Protein AF-A0A7U3VRS4-F1 (afdb_monomer_lite)

Radius of gyration: 22.67 Å; chains: 1; bounding box: 33×67×44 Å

pLDDT: mean 70.02, std 21.11, range [40.72, 95.31]

Sequence (92 aa):
MTTPNPSGCRHCGLDERGHMQHWTTEAGWHPWTQPTQQQIKARMRARRNKEPHMTDNQPIPCGESGCLCYGVGEEHADHACGCDCPREEDDQ

Foldseek 3Di:
DDQQDLFFAQAPSHRLVPPAWDADPVPGIDGGDTHDPVSSVVSVVVVVVPPPPCPPPDDDDPDDDDDDDDDDDPVPPPDDRPPPDPPDDDDD

Organism: NCBI:txid659352

Secondary structure (DSSP, 8-state):
-PPPPTTS-TTT---STTTSEEEETTTEEEE--PPPHHHHHHHHHHHHHHS--S-S-PPPPTTSS-------SGGGGS--------------

Structure (mmCIF, N/CA/C/O backbone):
data_AF-A0A7U3VRS4-F1
#
_entry.id   AF-A0A7U3VRS4-F1
#
loop_
_atom_site.group_PDB
_atom_site.id
_atom_site.type_symbol
_atom_site.label_atom_id
_atom_site.label_alt_id
_atom_site.label_comp_id
_atom_site.label_asym_id
_atom_site.label_entity_id
_atom_site.label_seq_id
_atom_site.pdbx_PDB_ins_code
_atom_site.Cartn_x
_atom_site.Cartn_y
_atom_site.Cartn_z
_atom_site.occupancy
_atom_site.B_iso_or_equiv
_atom_site.auth_seq_id
_atom_site.auth_comp_id
_atom_site.auth_asym_id
_atom_site.auth_atom_id
_atom_site.pdbx_PDB_model_num
ATOM 1 N N . MET A 1 1 ? 11.107 1.360 13.268 1.00 44.94 1 MET A N 1
ATOM 2 C CA . MET A 1 1 ? 10.646 0.837 11.961 1.00 44.94 1 MET A CA 1
ATOM 3 C C . MET A 1 1 ? 9.758 1.892 11.322 1.00 44.94 1 MET A C 1
ATOM 5 O O . MET A 1 1 ? 8.699 2.173 11.870 1.00 44.94 1 MET A O 1
ATOM 9 N N . THR A 1 2 ? 10.211 2.515 10.236 1.00 56.91 2 THR A N 1
ATOM 10 C CA . THR A 1 2 ? 9.474 3.559 9.508 1.00 56.91 2 THR A CA 1
ATOM 11 C C . THR A 1 2 ? 8.198 2.974 8.904 1.00 56.91 2 THR A C 1
ATOM 13 O O . THR A 1 2 ? 8.257 1.962 8.208 1.00 56.91 2 THR A O 1
ATOM 16 N N . THR A 1 3 ? 7.037 3.568 9.189 1.00 66.06 3 THR A N 1
ATOM 17 C CA . THR A 1 3 ? 5.771 3.168 8.554 1.00 66.06 3 THR A CA 1
ATOM 18 C C . THR A 1 3 ? 5.875 3.451 7.050 1.00 66.06 3 THR A C 1
ATOM 20 O O . THR A 1 3 ? 6.222 4.580 6.698 1.00 66.06 3 THR A O 1
ATOM 23 N N . PRO A 1 4 ? 5.609 2.474 6.158 1.00 70.38 4 PRO A N 1
ATOM 24 C CA . PRO A 1 4 ? 5.708 2.699 4.718 1.00 70.38 4 PRO A CA 1
ATOM 25 C C . PRO A 1 4 ? 4.773 3.834 4.299 1.00 70.38 4 PRO A C 1
ATOM 27 O O . PRO A 1 4 ? 3.669 3.954 4.845 1.00 70.38 4 PRO A O 1
ATOM 30 N N . ASN A 1 5 ? 5.204 4.649 3.328 1.00 82.94 5 ASN A N 1
ATOM 31 C CA . ASN A 1 5 ? 4.369 5.716 2.784 1.00 82.94 5 ASN A CA 1
ATOM 32 C C . ASN A 1 5 ? 3.019 5.098 2.360 1.00 82.94 5 ASN A C 1
ATOM 34 O O . ASN A 1 5 ? 3.016 4.120 1.602 1.00 82.94 5 ASN A O 1
ATOM 38 N N . PRO A 1 6 ? 1.871 5.611 2.843 1.00 87.38 6 PRO A N 1
ATOM 39 C CA . PRO A 1 6 ? 0.560 5.105 2.454 1.00 87.38 6 PRO A CA 1
ATOM 40 C C . PRO A 1 6 ? 0.404 4.970 0.937 1.00 87.38 6 PRO A C 1
ATOM 42 O O . PRO A 1 6 ? -0.109 3.950 0.471 1.00 87.38 6 PRO A O 1
ATOM 45 N N . SER A 1 7 ? 0.949 5.936 0.196 1.00 89.81 7 SER A N 1
ATOM 46 C CA . SER A 1 7 ? 0.906 6.032 -1.265 1.00 89.81 7 SER A CA 1
ATOM 47 C C . SER A 1 7 ? 2.080 5.345 -1.977 1.00 89.81 7 SER A C 1
ATOM 49 O O . SER A 1 7 ? 2.164 5.396 -3.200 1.00 89.81 7 SER A O 1
ATOM 51 N N . GLY A 1 8 ? 2.985 4.691 -1.243 1.00 92.25 8 GLY A N 1
ATOM 52 C CA . GLY A 1 8 ? 4.108 3.957 -1.824 1.00 92.25 8 GLY A CA 1
ATOM 53 C C . GLY A 1 8 ? 3.663 2.732 -2.628 1.00 92.25 8 GLY A C 1
ATOM 54 O O . GLY A 1 8 ? 2.544 2.240 -2.467 1.00 92.25 8 GLY A O 1
ATOM 55 N N . CYS A 1 9 ? 4.554 2.206 -3.466 1.00 94.88 9 CYS A N 1
ATOM 56 C CA . CYS A 1 9 ? 4.300 1.115 -4.402 1.00 94.88 9 CYS A CA 1
ATOM 57 C C . CYS A 1 9 ? 3.515 -0.046 -3.771 1.00 94.88 9 CYS A C 1
ATOM 59 O O . CYS A 1 9 ? 3.703 -0.421 -2.605 1.00 94.88 9 CYS A O 1
ATOM 61 N N . ARG A 1 10 ? 2.636 -0.649 -4.571 1.00 93.75 10 ARG A N 1
ATOM 62 C CA . ARG A 1 10 ? 1.828 -1.812 -4.203 1.00 93.75 10 ARG A CA 1
ATOM 63 C C . ARG A 1 10 ? 2.658 -2.976 -3.662 1.00 93.75 10 ARG A C 1
ATOM 65 O O . ARG A 1 10 ? 2.185 -3.649 -2.748 1.00 93.75 10 ARG A O 1
ATOM 72 N N . HIS A 1 11 ? 3.836 -3.206 -4.237 1.00 92.31 11 HIS A N 1
ATOM 73 C CA . HIS A 1 11 ? 4.649 -4.398 -3.995 1.00 92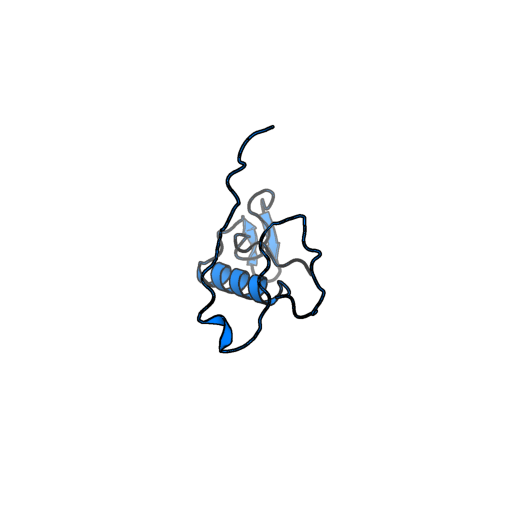.31 11 HIS A CA 1
ATOM 74 C C . HIS A 1 11 ? 5.712 -4.176 -2.916 1.00 92.31 11 HIS A C 1
ATOM 76 O O . HIS A 1 11 ? 5.787 -4.948 -1.971 1.00 92.31 11 HIS A O 1
ATOM 82 N N . CYS A 1 12 ? 6.495 -3.099 -3.011 1.00 90.06 12 CYS A N 1
ATOM 83 C CA . CYS A 1 12 ? 7.611 -2.844 -2.092 1.00 90.06 12 CYS A CA 1
ATOM 84 C C . CYS A 1 12 ? 7.356 -1.702 -1.088 1.00 90.06 12 CYS A C 1
ATOM 86 O O . CYS A 1 12 ? 8.108 -1.546 -0.132 1.00 90.06 12 CYS A O 1
ATOM 88 N N . GLY A 1 13 ? 6.310 -0.888 -1.282 1.00 89.88 13 GLY A N 1
ATOM 89 C CA . GLY A 1 13 ? 5.984 0.241 -0.400 1.00 89.88 13 GLY A CA 1
ATOM 90 C C . GLY A 1 13 ? 6.880 1.480 -0.536 1.00 89.88 13 GLY A C 1
ATOM 91 O O . GLY A 1 13 ? 6.675 2.432 0.215 1.00 89.88 13 GLY A O 1
ATOM 92 N N . LEU A 1 14 ? 7.834 1.494 -1.476 1.00 90.44 14 LEU A N 1
ATOM 93 C CA . LEU A 1 14 ? 8.694 2.651 -1.758 1.00 90.44 14 LEU A CA 1
ATOM 94 C C . LEU A 1 14 ? 7.921 3.769 -2.473 1.00 90.44 14 LEU A C 1
ATOM 96 O O . LEU A 1 14 ? 6.972 3.503 -3.212 1.00 90.44 14 LEU A O 1
ATOM 100 N N . ASP A 1 15 ? 8.328 5.018 -2.252 1.00 90.31 15 ASP A N 1
ATOM 101 C CA . ASP A 1 15 ? 7.728 6.185 -2.910 1.00 90.31 15 ASP A CA 1
ATOM 102 C C . ASP A 1 15 ? 7.887 6.123 -4.435 1.00 90.31 15 ASP A C 1
ATOM 104 O O . ASP A 1 15 ? 8.843 5.535 -4.927 1.00 90.31 15 ASP A O 1
ATOM 108 N N . GLU A 1 16 ? 6.963 6.727 -5.184 1.00 90.19 16 GLU A N 1
ATOM 109 C CA . GLU A 1 16 ? 7.040 6.801 -6.650 1.00 90.19 16 GLU A CA 1
ATOM 110 C C . GLU A 1 16 ? 8.328 7.480 -7.116 1.00 90.19 16 GLU A C 1
ATOM 112 O O . GLU A 1 16 ? 8.991 7.025 -8.057 1.00 90.19 16 GLU A O 1
ATOM 117 N N . ARG A 1 17 ? 8.731 8.542 -6.411 1.00 86.94 17 ARG A N 1
ATOM 118 C CA . ARG A 1 17 ? 9.906 9.323 -6.763 1.00 86.94 17 ARG A CA 1
ATOM 119 C C . ARG A 1 17 ? 11.172 8.548 -6.404 1.00 86.94 17 ARG A C 1
ATOM 121 O O . ARG A 1 17 ? 11.588 8.492 -5.254 1.00 86.94 17 ARG A O 1
ATOM 128 N N . GLY A 1 18 ? 11.804 7.978 -7.426 1.00 85.56 18 GLY A N 1
ATOM 129 C CA . GLY A 1 18 ? 13.046 7.210 -7.292 1.00 85.56 18 GLY A CA 1
ATOM 130 C C . GLY A 1 18 ? 12.856 5.694 -7.221 1.00 85.56 18 GLY A C 1
ATOM 131 O O . GLY A 1 18 ? 13.848 4.982 -7.121 1.00 85.56 18 GLY A O 1
ATOM 132 N N . HIS A 1 19 ? 11.623 5.182 -7.332 1.00 90.50 19 HIS A N 1
ATOM 133 C CA . HIS A 1 19 ? 11.367 3.737 -7.361 1.00 90.50 19 HIS A CA 1
ATOM 134 C C . HIS A 1 19 ? 11.986 3.053 -8.580 1.00 90.50 19 HIS A C 1
ATOM 136 O O . HIS A 1 19 ? 12.495 1.941 -8.470 1.00 90.50 19 HIS A O 1
ATOM 142 N N . MET A 1 20 ? 11.897 3.697 -9.752 1.00 89.06 20 MET A N 1
ATOM 143 C CA . MET A 1 20 ? 12.296 3.123 -11.041 1.00 89.06 20 MET A CA 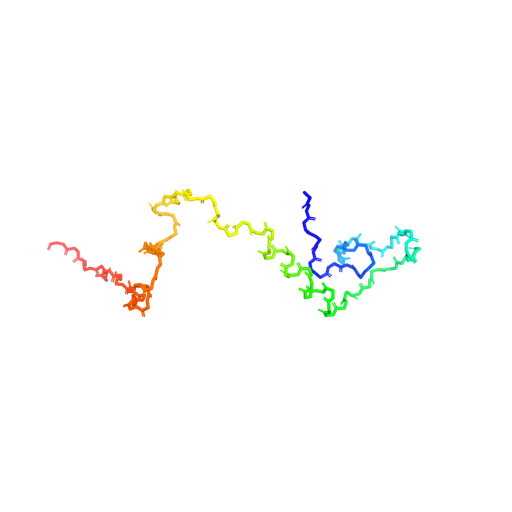1
ATOM 144 C C . MET A 1 20 ? 11.768 1.681 -11.181 1.00 89.06 20 MET A C 1
ATOM 146 O O . MET A 1 20 ? 1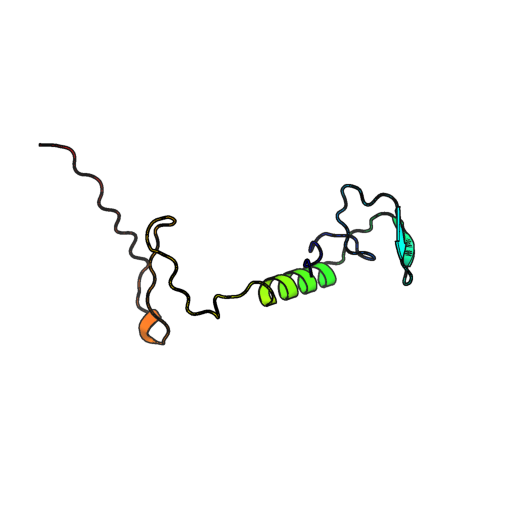0.554 1.477 -11.271 1.00 89.06 20 MET A O 1
ATOM 150 N N . GLN A 1 21 ? 12.653 0.685 -11.118 1.00 90.94 21 GLN A N 1
ATOM 151 C CA . GLN A 1 21 ? 12.316 -0.731 -11.038 1.00 90.94 21 GLN A CA 1
ATOM 152 C C . GLN A 1 21 ? 13.008 -1.353 -9.831 1.00 90.94 21 GLN A C 1
ATOM 154 O O . GLN A 1 21 ? 14.198 -1.127 -9.611 1.00 90.94 21 GLN A O 1
ATOM 159 N N . HIS A 1 22 ? 12.273 -2.172 -9.084 1.00 92.31 22 HIS A N 1
ATOM 160 C CA . HIS A 1 22 ? 12.807 -2.868 -7.923 1.00 92.31 22 HIS A CA 1
ATOM 161 C C . HIS A 1 22 ? 12.463 -4.352 -7.987 1.00 92.31 22 HIS A C 1
ATOM 163 O O . HIS A 1 22 ? 11.446 -4.751 -8.556 1.00 92.31 22 HIS A O 1
ATOM 169 N N . TRP A 1 23 ? 13.317 -5.176 -7.388 1.00 93.12 23 TRP A N 1
ATOM 170 C CA . TRP A 1 23 ? 13.059 -6.600 -7.230 1.00 93.12 23 TRP A CA 1
ATOM 171 C C . TRP A 1 23 ? 12.512 -6.896 -5.831 1.00 93.12 23 TRP A C 1
ATOM 173 O O . TRP A 1 23 ? 12.999 -6.355 -4.839 1.00 93.12 23 TRP A O 1
ATOM 183 N N . THR A 1 24 ? 11.498 -7.754 -5.738 1.00 91.94 24 THR A N 1
ATOM 184 C CA . THR A 1 24 ? 11.014 -8.327 -4.468 1.00 91.94 24 THR A CA 1
ATOM 185 C C . THR A 1 24 ? 10.803 -9.825 -4.636 1.00 91.94 24 THR A C 1
ATOM 187 O O . THR A 1 24 ? 10.536 -10.287 -5.743 1.00 91.94 24 THR A O 1
ATOM 190 N N . THR A 1 25 ? 10.873 -10.585 -3.544 1.00 92.94 25 THR A N 1
ATOM 191 C CA . THR A 1 25 ? 10.631 -12.037 -3.555 1.00 92.94 25 THR A CA 1
ATOM 192 C C . THR A 1 25 ? 9.219 -12.399 -4.016 1.00 92.94 25 THR A C 1
ATOM 194 O O . 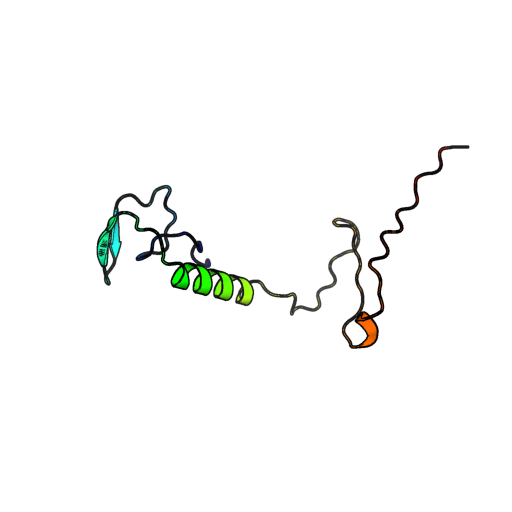THR A 1 25 ? 9.039 -13.413 -4.679 1.00 92.94 25 THR A O 1
ATOM 197 N N . GLU A 1 26 ? 8.224 -11.573 -3.690 1.00 88.81 26 GLU A N 1
ATOM 198 C CA . GLU A 1 26 ? 6.811 -11.857 -3.969 1.00 88.81 26 GLU A CA 1
ATOM 199 C C . GLU A 1 26 ? 6.374 -11.459 -5.387 1.00 88.81 26 GLU A C 1
ATOM 201 O O . GLU A 1 26 ? 5.519 -12.122 -5.968 1.00 88.81 26 GLU A O 1
ATOM 206 N N . ALA A 1 27 ? 6.937 -10.383 -5.952 1.00 89.50 27 ALA A N 1
ATOM 207 C CA . ALA A 1 27 ? 6.509 -9.833 -7.246 1.00 89.50 27 ALA A CA 1
ATOM 208 C C . ALA A 1 27 ? 7.595 -9.858 -8.336 1.00 89.50 27 ALA A C 1
ATOM 210 O O . ALA A 1 27 ? 7.329 -9.475 -9.473 1.00 89.50 27 ALA A O 1
ATOM 211 N N . GLY A 1 28 ? 8.819 -10.284 -8.011 1.00 94.62 28 GLY A N 1
ATOM 212 C CA . GLY A 1 28 ? 9.960 -10.210 -8.920 1.00 94.62 28 GLY A CA 1
ATOM 213 C C . GLY A 1 28 ? 10.340 -8.767 -9.265 1.00 94.62 28 GLY A C 1
ATOM 214 O O . GLY A 1 28 ? 10.122 -7.847 -8.466 1.00 94.62 28 GLY A O 1
ATOM 215 N N . TRP A 1 29 ? 10.926 -8.579 -10.452 1.00 94.50 29 TRP A N 1
ATOM 216 C CA . TRP A 1 29 ? 11.208 -7.260 -11.023 1.00 94.50 29 TRP A CA 1
ATOM 217 C C . TRP A 1 29 ? 9.904 -6.566 -11.402 1.00 94.50 29 TRP A C 1
ATOM 219 O O . TRP A 1 29 ? 9.166 -7.061 -12.250 1.00 94.50 29 TRP A O 1
ATOM 229 N N . HIS A 1 30 ? 9.636 -5.414 -10.794 1.00 94.50 30 HIS A N 1
ATOM 230 C CA . HIS A 1 30 ? 8.433 -4.642 -11.077 1.00 94.50 30 HIS A CA 1
ATOM 231 C C . HIS A 1 30 ? 8.725 -3.137 -11.150 1.00 94.50 30 HIS A C 1
ATOM 233 O O . HIS A 1 30 ? 9.571 -2.624 -10.404 1.00 94.50 30 HIS A O 1
ATOM 239 N N . PRO A 1 31 ? 8.011 -2.408 -12.026 1.00 93.25 31 PRO A N 1
ATOM 240 C CA . PRO A 1 31 ? 7.979 -0.955 -11.988 1.00 93.25 31 PRO A CA 1
ATOM 241 C C . PRO A 1 31 ? 7.126 -0.473 -10.811 1.00 93.25 31 PRO A C 1
ATOM 243 O O . PRO A 1 31 ? 6.391 -1.245 -10.183 1.00 93.25 31 PRO A O 1
ATOM 246 N N . TRP A 1 32 ? 7.187 0.827 -10.527 1.00 94.44 32 TRP A N 1
ATOM 247 C CA . TRP A 1 32 ? 6.272 1.412 -9.555 1.00 94.44 32 TRP A CA 1
ATOM 248 C C . TRP A 1 32 ? 4.826 1.151 -9.978 1.00 94.44 32 TRP A C 1
ATOM 250 O O . TRP A 1 32 ? 4.438 1.395 -11.118 1.00 94.44 32 TRP A O 1
ATOM 260 N N . THR A 1 33 ? 4.038 0.628 -9.046 1.00 94.19 33 THR A N 1
ATOM 261 C CA . THR A 1 33 ? 2.625 0.330 -9.266 1.00 94.19 33 THR A CA 1
ATOM 262 C C . THR A 1 33 ? 1.822 0.991 -8.164 1.00 94.19 33 THR A C 1
ATOM 264 O O . THR A 1 33 ? 2.106 0.772 -6.981 1.00 94.19 33 THR A O 1
ATOM 267 N N . GLN A 1 34 ? 0.807 1.766 -8.545 1.00 94.12 34 GLN A N 1
ATOM 268 C CA . GLN A 1 34 ? -0.055 2.464 -7.597 1.00 94.12 34 GLN A CA 1
ATOM 269 C C . GLN A 1 34 ? -0.663 1.472 -6.583 1.00 94.12 34 GLN A C 1
ATOM 271 O O . GLN A 1 34 ? -1.185 0.420 -6.978 1.00 94.12 34 GLN A O 1
ATOM 276 N N . PRO A 1 35 ? -0.593 1.760 -5.270 1.00 95.31 35 PRO A N 1
ATOM 277 C CA . PRO A 1 35 ? -1.211 0.910 -4.263 1.00 95.31 35 PRO A CA 1
ATOM 278 C C . PRO A 1 35 ? -2.735 0.934 -4.378 1.00 95.31 35 PRO A C 1
ATOM 280 O O . PRO A 1 35 ? -3.345 1.923 -4.776 1.00 95.31 35 PRO A O 1
ATOM 283 N N . THR A 1 36 ? -3.373 -0.162 -3.978 1.00 94.56 36 THR A N 1
ATOM 284 C CA . THR A 1 36 ? -4.840 -0.215 -3.942 1.00 94.56 36 THR A CA 1
ATOM 285 C C . THR A 1 36 ? -5.399 0.646 -2.807 1.00 94.56 36 THR A C 1
ATOM 287 O O . THR A 1 36 ? -4.772 0.797 -1.756 1.00 94.56 36 THR A O 1
ATOM 290 N N . GLN A 1 37 ? -6.642 1.117 -2.951 1.00 94.56 37 GLN A N 1
ATOM 291 C CA . GLN A 1 37 ? -7.349 1.852 -1.891 1.00 94.56 37 GLN A CA 1
ATOM 292 C C . GLN A 1 37 ? -7.401 1.076 -0.565 1.00 94.56 37 GLN A C 1
ATOM 294 O O . GLN A 1 37 ? -7.315 1.668 0.511 1.00 94.56 37 GLN A O 1
ATOM 299 N N . GLN A 1 38 ? -7.507 -0.255 -0.627 1.00 93.88 38 GLN A N 1
ATOM 300 C CA . GLN A 1 38 ? -7.489 -1.116 0.558 1.00 93.88 38 GLN A CA 1
ATOM 301 C C . GLN A 1 38 ? -6.119 -1.100 1.251 1.00 93.88 38 GLN A C 1
ATOM 303 O O . GLN A 1 38 ? -6.059 -0.958 2.473 1.00 93.88 38 GLN A O 1
ATOM 308 N N . GLN A 1 39 ? -5.024 -1.175 0.487 1.00 92.88 39 GLN A N 1
ATOM 309 C CA . GLN A 1 39 ? -3.664 -1.074 1.025 1.00 92.88 39 GLN A CA 1
ATOM 310 C C . GLN A 1 39 ? -3.388 0.311 1.616 1.00 92.88 39 GLN A C 1
ATOM 312 O O . GLN A 1 39 ? -2.875 0.397 2.730 1.00 92.88 39 GLN A O 1
ATOM 317 N N . ILE A 1 40 ? -3.785 1.387 0.928 1.00 94.25 40 ILE A N 1
ATOM 318 C CA . ILE A 1 40 ? -3.662 2.759 1.444 1.00 94.25 40 ILE A CA 1
ATOM 319 C C . ILE A 1 40 ? -4.423 2.885 2.771 1.00 94.25 40 ILE A C 1
ATOM 321 O O . ILE A 1 40 ? -3.864 3.336 3.771 1.00 94.25 40 ILE A O 1
ATOM 325 N N . LYS A 1 41 ? -5.678 2.417 2.819 1.00 93.31 41 LYS A N 1
ATOM 326 C CA . LYS A 1 41 ? -6.512 2.443 4.030 1.00 93.31 41 LYS A CA 1
ATOM 327 C C . LYS A 1 41 ? -5.865 1.680 5.186 1.00 93.31 41 LYS A C 1
ATOM 329 O O . LYS A 1 41 ? -5.855 2.181 6.311 1.00 93.31 41 LYS A O 1
ATOM 334 N N . ALA A 1 42 ? -5.317 0.494 4.929 1.00 91.50 42 ALA A N 1
ATOM 335 C CA . ALA A 1 42 ? -4.629 -0.302 5.941 1.00 91.50 42 ALA A CA 1
ATOM 336 C C . ALA A 1 42 ? -3.370 0.407 6.468 1.00 91.50 42 ALA A C 1
ATOM 338 O O . ALA A 1 42 ? -3.181 0.495 7.681 1.00 91.50 42 ALA A O 1
ATOM 339 N N . ARG A 1 43 ? -2.557 0.990 5.579 1.00 92.12 43 ARG A N 1
ATOM 340 C CA . ARG A 1 43 ? -1.347 1.747 5.944 1.00 92.12 43 ARG A CA 1
ATOM 341 C C . ARG A 1 43 ? -1.675 3.001 6.755 1.00 92.12 43 ARG A C 1
ATOM 343 O O . ARG A 1 43 ? -1.035 3.242 7.772 1.00 92.12 43 ARG A O 1
ATOM 350 N N . MET A 1 44 ? -2.710 3.753 6.377 1.00 91.19 44 MET A N 1
ATOM 351 C CA . MET A 1 44 ? -3.178 4.920 7.138 1.00 91.19 44 MET A CA 1
ATOM 352 C C . MET A 1 44 ? -3.661 4.546 8.542 1.00 91.19 44 MET A C 1
ATOM 354 O O . MET A 1 44 ? -3.342 5.234 9.511 1.00 91.19 44 MET A O 1
ATOM 358 N N . ARG A 1 45 ? -4.396 3.433 8.674 1.00 89.19 45 ARG A N 1
ATOM 359 C CA . ARG A 1 45 ? -4.811 2.903 9.983 1.00 89.19 45 ARG A CA 1
ATOM 360 C C . ARG A 1 45 ? -3.612 2.482 10.828 1.00 89.19 45 ARG A C 1
ATOM 362 O O . ARG A 1 45 ? -3.545 2.842 11.997 1.00 89.19 45 ARG A O 1
ATOM 369 N N . ALA A 1 46 ? -2.658 1.767 10.233 1.00 87.25 46 ALA A N 1
ATOM 370 C CA . ALA A 1 46 ? -1.437 1.349 10.913 1.00 87.25 46 ALA A CA 1
ATOM 371 C C . ALA A 1 46 ? -0.587 2.546 11.358 1.00 87.25 46 ALA A C 1
ATOM 373 O O . ALA A 1 46 ? -0.062 2.526 12.466 1.00 87.25 46 ALA A O 1
ATOM 374 N N . ARG A 1 47 ? -0.498 3.601 10.533 1.00 85.38 47 ARG A N 1
ATOM 375 C CA . ARG A 1 47 ? 0.133 4.869 10.911 1.00 85.38 47 ARG A CA 1
ATOM 376 C C . ARG A 1 47 ? -0.561 5.463 12.129 1.00 85.38 47 ARG A C 1
ATOM 378 O O . ARG A 1 47 ? 0.103 5.658 13.130 1.00 85.38 47 ARG A O 1
ATOM 385 N N . ARG A 1 48 ? -1.886 5.649 12.093 1.00 82.94 48 ARG A N 1
ATOM 386 C CA . ARG A 1 48 ? -2.656 6.192 13.227 1.00 82.94 48 ARG A CA 1
ATOM 387 C C . ARG A 1 48 ? -2.463 5.398 14.524 1.00 82.94 48 ARG A C 1
ATOM 389 O O . ARG A 1 48 ? -2.425 5.998 15.581 1.00 82.94 48 ARG A O 1
ATOM 396 N N . ASN A 1 49 ? -2.343 4.074 14.442 1.00 77.75 49 ASN A N 1
ATOM 397 C CA . ASN A 1 49 ? -2.114 3.225 15.615 1.00 77.75 49 ASN A CA 1
ATOM 398 C C . ASN A 1 49 ? -0.652 3.231 16.106 1.00 77.75 49 ASN A C 1
ATOM 400 O O . ASN A 1 49 ? -0.371 2.740 17.194 1.00 77.75 49 ASN A O 1
ATOM 404 N N . LYS A 1 50 ? 0.286 3.701 15.275 1.00 69.69 50 LYS A N 1
ATOM 405 C CA . LYS A 1 50 ? 1.709 3.860 15.606 1.00 69.69 50 LYS A CA 1
ATOM 406 C C . LYS A 1 50 ? 2.065 5.271 16.040 1.00 69.69 50 LYS A C 1
ATOM 408 O O . LYS A 1 50 ? 3.054 5.414 16.749 1.00 69.69 50 LYS A O 1
ATOM 413 N N . GLU A 1 51 ? 1.314 6.282 15.600 1.00 62.38 51 GLU A N 1
ATOM 414 C CA . GLU A 1 51 ? 1.345 7.583 16.253 1.00 62.38 51 GLU A CA 1
ATOM 415 C C . GLU A 1 51 ? 1.002 7.295 17.716 1.00 62.38 51 GLU A C 1
ATOM 417 O O . GLU A 1 51 ? -0.079 6.750 17.976 1.00 62.38 51 GLU A O 1
ATOM 422 N N . PRO A 1 52 ? 1.909 7.560 18.668 1.00 53.00 52 PRO A N 1
ATOM 423 C CA . PRO A 1 52 ? 1.497 7.587 20.047 1.00 53.00 52 PRO A CA 1
ATOM 424 C C . PRO A 1 52 ? 0.443 8.691 20.113 1.00 53.00 52 PRO A C 1
ATOM 426 O O . PRO A 1 52 ? 0.762 9.875 20.171 1.00 53.00 52 PRO A O 1
ATOM 429 N N . HIS A 1 53 ? -0.840 8.313 20.103 1.00 51.94 53 HIS A N 1
ATOM 430 C CA . HIS A 1 53 ? -1.768 9.055 20.938 1.00 51.94 53 HIS A CA 1
ATOM 431 C C . HIS A 1 53 ? -1.058 9.116 22.282 1.00 51.94 53 HIS A C 1
ATOM 433 O O . HIS A 1 53 ? -0.542 8.090 22.723 1.00 51.94 53 HIS A O 1
ATOM 439 N N . MET A 1 54 ? -0.891 10.319 22.807 1.00 53.47 54 MET A N 1
ATOM 440 C CA . MET A 1 54 ? -0.141 10.612 24.017 1.00 53.47 54 MET A CA 1
ATOM 441 C C . MET A 1 54 ? -0.618 9.692 25.156 1.00 53.47 54 MET A C 1
ATOM 443 O O . MET A 1 54 ? -1.539 10.021 25.888 1.00 53.47 54 MET A O 1
ATOM 447 N N . THR A 1 55 ? -0.045 8.489 25.245 1.00 53.19 55 THR A N 1
ATOM 448 C CA . THR A 1 55 ? -0.225 7.525 26.339 1.00 53.19 55 THR A CA 1
ATOM 449 C C . THR A 1 55 ? 0.830 7.716 27.401 1.00 53.19 55 THR A C 1
ATOM 451 O O . THR A 1 55 ? 0.727 7.125 28.470 1.00 53.19 55 THR A O 1
ATOM 454 N N . ASP A 1 56 ? 1.852 8.515 27.111 1.00 48.03 56 ASP A N 1
ATOM 455 C CA . ASP A 1 56 ? 2.641 9.112 28.164 1.00 48.03 56 ASP A CA 1
ATOM 456 C C . ASP A 1 56 ? 1.927 10.407 28.546 1.00 48.03 56 ASP A C 1
ATOM 458 O O . ASP A 1 56 ? 1.772 11.310 27.721 1.00 48.03 56 ASP A O 1
ATOM 462 N N . ASN A 1 57 ? 1.417 10.449 29.774 1.00 53.50 57 ASN A N 1
ATOM 463 C CA . ASN A 1 57 ? 0.883 11.637 30.431 1.00 53.50 57 ASN A CA 1
ATOM 464 C C . ASN A 1 57 ? 2.028 12.635 30.689 1.00 53.50 57 ASN A C 1
ATOM 466 O O . ASN A 1 57 ? 2.330 12.978 31.831 1.00 53.50 57 ASN A O 1
ATOM 470 N N . GLN A 1 58 ? 2.723 13.044 29.629 1.00 49.97 58 GLN A N 1
ATOM 471 C CA . GLN A 1 58 ? 3.731 14.078 29.695 1.00 49.97 58 GLN A CA 1
ATOM 472 C C . GLN A 1 58 ? 3.038 15.416 29.418 1.00 49.97 58 GLN A C 1
ATOM 474 O O . GLN A 1 58 ? 2.473 15.598 28.335 1.00 49.97 58 GLN A O 1
ATOM 479 N N . PRO A 1 59 ? 3.044 16.358 30.376 1.00 52.28 59 PRO A N 1
ATOM 480 C CA . PRO A 1 59 ? 2.491 17.682 30.148 1.00 52.28 59 PRO A CA 1
ATOM 481 C C . PRO A 1 59 ? 3.287 18.370 29.035 1.00 52.28 59 PRO A C 1
ATOM 483 O O . PRO A 1 59 ? 4.487 18.611 29.173 1.00 52.28 59 PRO A O 1
ATOM 486 N N . ILE A 1 60 ? 2.617 18.689 27.925 1.00 52.22 60 ILE A N 1
ATOM 487 C CA . ILE A 1 60 ? 3.157 19.618 26.929 1.00 52.22 60 ILE A CA 1
ATOM 488 C C . ILE A 1 60 ? 3.231 20.998 27.601 1.00 52.22 60 ILE A C 1
ATOM 490 O O . ILE A 1 60 ? 2.225 21.435 28.169 1.00 52.22 60 ILE A O 1
ATOM 494 N N . PRO A 1 61 ? 4.380 21.698 27.565 1.00 45.59 61 PRO A N 1
ATOM 495 C CA . PRO A 1 61 ? 4.470 23.041 28.117 1.00 45.59 61 PRO A CA 1
ATOM 496 C C . PRO A 1 61 ? 3.527 23.986 27.363 1.00 45.59 61 PRO A C 1
ATOM 498 O O . PRO A 1 61 ? 3.545 24.084 26.135 1.00 45.59 61 PRO A O 1
ATOM 501 N N . CYS A 1 62 ? 2.687 24.686 28.119 1.00 44.00 62 CYS A N 1
ATOM 502 C CA . CYS A 1 62 ? 1.837 25.751 27.615 1.00 44.00 62 CYS A CA 1
ATOM 503 C C . CYS A 1 62 ? 2.706 26.914 27.105 1.00 44.00 62 CYS A C 1
ATOM 505 O O . CYS A 1 62 ? 3.468 27.496 27.872 1.00 44.00 62 CYS A O 1
ATOM 507 N N . GLY A 1 63 ? 2.605 27.256 25.813 1.00 46.97 63 GLY A N 1
ATOM 508 C CA . GLY A 1 63 ? 3.238 28.475 25.287 1.00 46.97 63 GLY A CA 1
ATOM 509 C C . GLY A 1 63 ? 3.599 28.512 23.800 1.00 46.97 63 GLY A C 1
ATOM 510 O O . GLY A 1 63 ? 3.611 29.601 23.243 1.00 46.97 63 GLY A O 1
ATOM 511 N N . GLU A 1 64 ? 3.849 27.383 23.126 1.00 47.44 64 GLU A N 1
ATOM 512 C CA . GLU A 1 64 ? 4.272 27.412 21.701 1.00 47.44 64 GLU A CA 1
ATOM 513 C C . GLU A 1 64 ? 3.179 27.040 20.688 1.00 47.44 64 GLU A C 1
ATOM 515 O O . GLU A 1 64 ? 3.325 27.271 19.490 1.00 47.44 64 GLU A O 1
ATOM 520 N N . SER A 1 65 ? 2.032 26.548 21.146 1.00 51.19 65 SER A N 1
ATOM 521 C CA . SER A 1 65 ? 0.853 26.370 20.295 1.00 51.19 65 SER A CA 1
ATOM 522 C C . SER A 1 65 ? -0.398 26.537 21.149 1.00 51.19 65 SER A C 1
ATOM 524 O O . SER A 1 65 ? -0.796 25.624 21.871 1.00 51.19 65 SER A O 1
ATOM 526 N N . GLY A 1 66 ? -0.950 27.751 21.135 1.00 49.56 66 GLY A N 1
ATOM 527 C CA . GLY A 1 66 ? -1.996 28.220 22.040 1.00 49.56 66 GLY A CA 1
ATOM 528 C C . GLY A 1 66 ? -3.339 27.507 21.908 1.00 49.56 66 GLY A C 1
ATOM 529 O O . GLY A 1 66 ? -4.235 28.017 21.249 1.00 49.56 66 GLY A O 1
ATOM 530 N N . CYS A 1 67 ? -3.495 26.376 22.596 1.00 46.16 67 CYS A N 1
ATOM 531 C CA . CYS A 1 67 ? -4.775 25.812 23.028 1.00 46.16 67 CYS A CA 1
ATOM 532 C C . CYS A 1 67 ? -4.527 24.891 24.235 1.00 46.16 67 CYS A C 1
ATOM 534 O O . CYS A 1 67 ? -3.784 23.918 24.124 1.00 46.16 67 CYS A O 1
ATOM 536 N N . LEU A 1 68 ? -5.149 25.179 25.383 1.00 47.59 68 LEU A N 1
ATOM 537 C CA . LEU A 1 68 ? -5.120 24.319 26.571 1.00 47.59 68 LEU A CA 1
ATOM 538 C C . LEU A 1 68 ? -6.496 23.676 26.752 1.00 47.59 68 LEU A C 1
ATOM 540 O O . LEU A 1 68 ? -7.464 24.362 27.059 1.00 47.59 68 LEU A O 1
ATOM 544 N N . CYS A 1 69 ? -6.579 22.357 26.588 1.00 45.91 69 CYS A N 1
ATOM 545 C CA . CYS A 1 69 ? -7.702 21.556 27.070 1.00 45.91 69 CYS A CA 1
ATOM 546 C C . CYS A 1 69 ? -7.207 20.703 28.237 1.00 45.91 69 CYS A C 1
ATOM 548 O O . CYS A 1 69 ? -6.309 19.881 28.063 1.00 45.91 69 CYS A O 1
ATOM 550 N N . TYR A 1 70 ? -7.800 20.889 29.414 1.00 47.22 70 TYR A N 1
ATOM 551 C CA . TYR A 1 70 ? -7.578 20.041 30.580 1.00 47.22 70 TYR A CA 1
ATOM 552 C C . TYR A 1 70 ? -8.881 19.306 30.895 1.00 47.22 70 TYR A C 1
ATOM 554 O O . TYR A 1 70 ? -9.847 19.927 31.317 1.00 47.22 70 TYR A O 1
ATOM 562 N N . GLY A 1 71 ? -8.917 17.992 30.676 1.00 46.16 71 GLY A N 1
ATOM 563 C CA . GLY A 1 71 ? -9.994 17.136 31.177 1.00 46.16 71 GLY A CA 1
ATOM 564 C C . GLY A 1 71 ? -10.107 15.811 30.425 1.00 46.16 71 GLY A C 1
ATOM 565 O O . GLY A 1 71 ? -10.177 15.799 29.200 1.00 46.16 71 GLY A O 1
ATOM 566 N N . VAL A 1 72 ? -10.149 14.699 31.162 1.00 40.72 72 VAL A N 1
ATOM 567 C CA . VAL A 1 72 ? -10.519 13.363 30.666 1.00 40.72 72 VAL A CA 1
ATOM 568 C C . VAL A 1 72 ? -11.709 12.878 31.490 1.00 40.72 72 VAL A C 1
ATOM 570 O O . VAL A 1 72 ? -11.563 12.659 32.688 1.00 40.72 72 VAL A O 1
ATOM 573 N N . GLY A 1 73 ? -12.876 12.719 30.859 1.00 48.78 73 GLY A N 1
ATOM 574 C CA . GLY A 1 73 ? -14.102 12.264 31.523 1.00 48.78 73 GLY A CA 1
ATOM 575 C C . GLY A 1 73 ? -15.387 12.806 30.889 1.00 48.78 73 GLY A C 1
ATOM 576 O O . GLY A 1 73 ? -15.346 13.609 29.958 1.00 48.78 73 GLY A O 1
ATOM 577 N N . GLU A 1 74 ? -16.533 12.355 31.409 1.00 46.12 74 GLU A N 1
ATOM 578 C CA . GLU A 1 74 ? -17.899 12.679 30.944 1.00 46.12 74 GLU A CA 1
ATOM 579 C C . GLU A 1 74 ? -18.273 14.171 31.123 1.00 46.12 74 GLU A C 1
ATOM 581 O O . GLU A 1 74 ? -19.254 14.647 30.563 1.00 46.12 74 GLU A O 1
ATOM 586 N N . GLU A 1 75 ? -17.436 14.938 31.824 1.00 49.28 75 GLU A N 1
ATOM 587 C CA . GLU A 1 75 ? -17.526 16.395 32.001 1.00 49.28 75 GLU A CA 1
ATOM 588 C C . GLU A 1 75 ? -17.018 17.222 30.800 1.00 49.28 75 GLU A C 1
ATOM 590 O O . GLU A 1 75 ? -17.185 18.438 30.773 1.00 49.28 75 GLU A O 1
ATOM 595 N N . HIS A 1 76 ? -16.447 16.595 29.763 1.00 51.44 76 HIS A N 1
ATOM 596 C CA . HIS A 1 76 ? -15.959 17.312 28.572 1.00 51.44 76 HIS A CA 1
ATOM 597 C C . HIS A 1 76 ? -17.051 17.606 27.520 1.00 51.44 76 HIS A C 1
ATOM 599 O O . HIS A 1 76 ? -16.761 18.182 26.474 1.00 51.44 76 HIS A O 1
ATOM 605 N N . ALA A 1 77 ? -18.304 17.206 27.755 1.00 47.78 77 ALA A N 1
ATOM 606 C CA . ALA A 1 77 ? -19.399 17.438 26.809 1.00 47.78 77 ALA A CA 1
ATOM 607 C C . ALA A 1 77 ? -19.881 18.906 26.765 1.00 47.78 77 ALA A C 1
ATOM 609 O O . ALA A 1 77 ? -20.518 19.294 25.788 1.00 47.78 77 ALA A O 1
ATOM 610 N N . ASP A 1 78 ? -19.539 19.717 27.776 1.00 47.97 78 ASP A N 1
ATOM 611 C CA . ASP A 1 78 ? -20.043 21.092 27.954 1.00 47.97 78 ASP A CA 1
ATOM 612 C C . ASP A 1 78 ? -18.971 22.192 27.804 1.00 47.97 78 ASP A C 1
ATOM 614 O O . ASP A 1 78 ? -19.249 23.378 27.977 1.00 47.97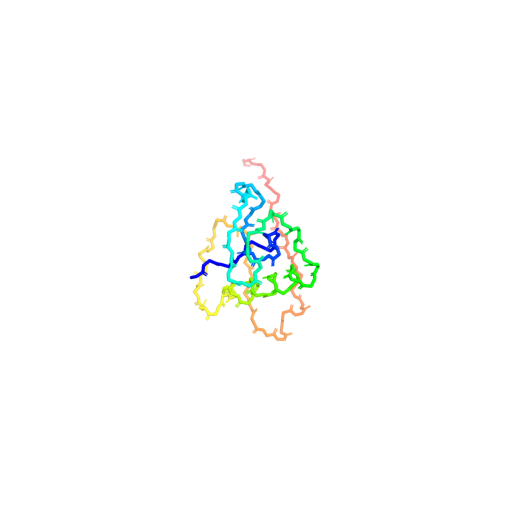 78 ASP A O 1
ATOM 618 N N . HIS A 1 79 ? -17.730 21.845 27.445 1.00 47.22 79 HIS A N 1
ATOM 619 C CA . HIS A 1 79 ? -16.705 22.851 27.167 1.00 47.22 79 HIS A CA 1
ATOM 620 C C . HIS A 1 79 ? -16.810 23.324 25.716 1.00 47.22 79 HIS A C 1
ATOM 622 O O . HIS A 1 79 ? -16.258 22.734 24.786 1.00 47.22 79 HIS A O 1
ATOM 628 N N . ALA A 1 80 ? -17.517 24.438 25.526 1.00 43.69 80 ALA A N 1
ATOM 629 C CA . ALA A 1 80 ? -17.354 25.254 24.336 1.00 43.69 80 ALA A CA 1
ATOM 630 C C . ALA A 1 80 ? -15.862 25.584 24.167 1.00 43.69 80 ALA A C 1
ATOM 632 O O . ALA A 1 80 ? -15.197 26.002 25.116 1.00 43.69 80 ALA A O 1
ATOM 633 N N . CYS A 1 81 ? -15.335 25.404 22.957 1.00 46.50 81 CYS A N 1
ATOM 634 C CA . CYS A 1 81 ? -14.027 25.926 22.585 1.00 46.50 81 CYS A CA 1
ATOM 635 C C . CYS A 1 81 ? -14.093 27.461 22.674 1.00 46.50 81 CYS A C 1
ATOM 637 O O . CYS A 1 81 ? -14.506 28.135 21.731 1.00 46.50 81 CYS A O 1
ATOM 639 N N . GLY A 1 82 ? -13.791 28.004 23.852 1.00 44.72 82 GLY A N 1
ATOM 640 C CA . GLY A 1 82 ? -13.759 29.432 24.115 1.00 44.72 82 GLY A CA 1
ATOM 641 C C . GLY A 1 82 ? -12.489 30.022 23.530 1.00 44.72 82 GLY A C 1
ATOM 642 O O . GLY A 1 82 ? -11.506 30.208 24.241 1.00 44.72 82 GLY A O 1
ATOM 643 N N . CYS A 1 83 ? -12.491 30.312 22.231 1.00 45.47 83 CYS A N 1
ATOM 644 C CA . CYS A 1 83 ? -11.583 31.318 21.694 1.00 45.47 83 CYS A CA 1
ATOM 645 C C . CYS A 1 83 ? -12.022 32.688 22.230 1.00 45.47 83 CYS A C 1
ATOM 647 O O . CYS A 1 83 ? -12.711 33.428 21.535 1.00 45.47 83 CYS A O 1
ATOM 649 N N . ASP A 1 84 ? -11.638 33.008 23.464 1.00 45.16 84 ASP A N 1
ATOM 650 C CA . ASP A 1 84 ? -11.673 34.371 23.992 1.00 45.16 84 ASP A CA 1
ATOM 651 C C . ASP A 1 84 ? -10.256 34.941 23.866 1.00 45.16 84 ASP A C 1
ATOM 653 O O . ASP A 1 84 ? -9.421 34.862 24.765 1.00 45.16 84 ASP A O 1
ATOM 657 N N . CYS A 1 85 ? -9.927 35.399 22.659 1.00 42.56 85 CYS A N 1
ATOM 658 C CA . CYS A 1 85 ? -8.764 36.253 22.472 1.00 42.56 85 CYS A CA 1
ATOM 659 C C . CYS A 1 85 ? -9.153 37.637 23.007 1.00 42.56 85 CYS A C 1
ATOM 661 O O . CYS A 1 85 ? -10.087 38.220 22.446 1.00 42.56 85 CYS A O 1
ATOM 663 N N . PRO A 1 86 ? -8.472 38.209 24.019 1.00 45.25 86 PRO A N 1
ATOM 664 C CA . PRO A 1 86 ? -8.655 39.620 24.304 1.00 45.25 86 PRO A CA 1
ATOM 665 C C . PRO A 1 86 ? -8.209 40.393 23.060 1.00 45.25 86 PRO A C 1
ATOM 667 O O . PRO A 1 86 ? -7.050 40.340 22.652 1.00 45.25 86 PRO A O 1
ATOM 670 N N . ARG A 1 87 ? -9.165 41.057 22.408 1.00 43.41 87 ARG A N 1
ATOM 671 C CA . ARG A 1 87 ? -8.898 42.075 21.396 1.00 43.41 87 ARG A CA 1
ATOM 672 C C . ARG A 1 87 ? -8.088 43.159 22.101 1.00 43.41 87 ARG A C 1
ATOM 674 O O . ARG A 1 87 ? -8.608 43.785 23.013 1.00 43.41 87 ARG A O 1
ATOM 681 N N . GLU A 1 88 ? -6.827 43.308 21.712 1.00 52.12 88 GLU A N 1
ATOM 682 C CA . GLU A 1 88 ? -5.915 44.330 22.225 1.00 52.12 88 GLU A CA 1
ATOM 683 C C . GLU A 1 88 ? -6.622 45.695 22.216 1.00 52.12 88 GLU A C 1
ATOM 685 O O . GLU A 1 88 ? -7.002 46.198 21.156 1.00 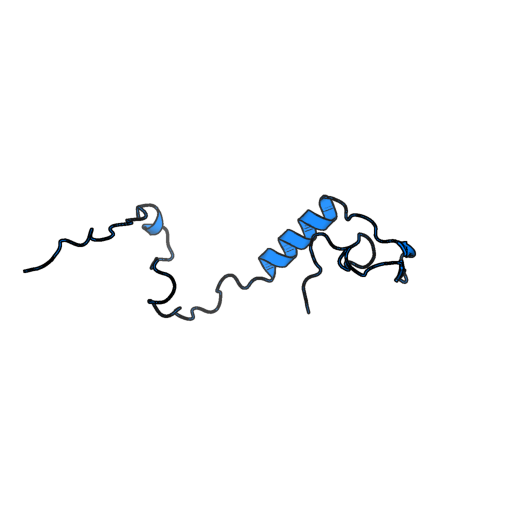52.12 88 GLU A O 1
ATOM 690 N N . GLU A 1 89 ? -6.862 46.258 23.400 1.00 53.31 89 GLU A N 1
ATOM 691 C CA . GLU A 1 89 ? -7.213 47.666 23.543 1.00 53.31 89 GLU A CA 1
ATOM 692 C C . GLU A 1 89 ? -5.913 48.433 23.794 1.00 53.31 89 GLU A C 1
ATOM 694 O O . GLU A 1 89 ? -5.189 48.198 24.761 1.00 53.31 89 GLU A O 1
ATOM 699 N N . ASP A 1 90 ? -5.619 49.263 22.802 1.00 52.62 90 ASP A N 1
ATOM 700 C CA . ASP A 1 90 ? -4.502 50.178 22.614 1.00 52.62 90 ASP A CA 1
ATOM 701 C C . ASP A 1 90 ? -4.336 51.139 23.813 1.00 52.62 90 ASP A C 1
ATOM 703 O O . ASP A 1 90 ? -5.297 51.771 24.238 1.00 52.62 90 ASP A O 1
ATOM 707 N N . ASP A 1 91 ? -3.109 51.199 24.334 1.00 50.34 91 ASP A N 1
ATOM 708 C CA . ASP A 1 91 ? -2.359 52.385 24.781 1.00 50.34 91 ASP A CA 1
ATOM 709 C C . ASP A 1 91 ? -3.044 53.510 25.616 1.00 50.34 91 ASP A C 1
ATOM 711 O O . ASP A 1 91 ? -3.954 54.201 25.159 1.00 50.34 91 ASP A O 1
ATOM 715 N N . GLN A 1 92 ? -2.395 53.790 26.765 1.00 49.75 92 GLN A N 1
ATOM 716 C CA . GLN A 1 92 ? -2.406 54.991 27.645 1.00 49.75 92 GLN A CA 1
ATOM 717 C C . GLN A 1 92 ? -3.348 55.055 28.859 1.00 49.75 92 GLN A C 1
ATOM 719 O O . GLN A 1 92 ? -4.558 55.333 28.726 1.00 49.75 92 GLN A O 1
#